Protein AF-A0A0F9C8L8-F1 (afdb_monomer_lite)

Foldseek 3Di:
DCPVCVVVDPPVPDQDDDQADKDFDAFDADPVRHFDDDPQFTDGDIDRLNVVLVVLLCCCDPVDPHDDDDDDPVCCQQVVQWDWDDDDPDTDIDGPDDNVVVVVSSSVSSVVVVVVVVVVRPPRDPPPDPDPPDDD

Organism: NCBI:txid412755

Structure (mmCIF, N/CA/C/O backbone):
data_AF-A0A0F9C8L8-F1
#
_entry.id   AF-A0A0F9C8L8-F1
#
loop_
_atom_site.group_PDB
_atom_site.id
_atom_site.type_symbol
_atom_site.label_atom_id
_atom_site.label_alt_id
_atom_site.label_comp_id
_atom_site.label_asym_id
_atom_site.label_entity_id
_atom_site.label_seq_id
_atom_site.pdbx_PDB_ins_code
_atom_site.Cartn_x
_atom_site.Cartn_y
_atom_site.Car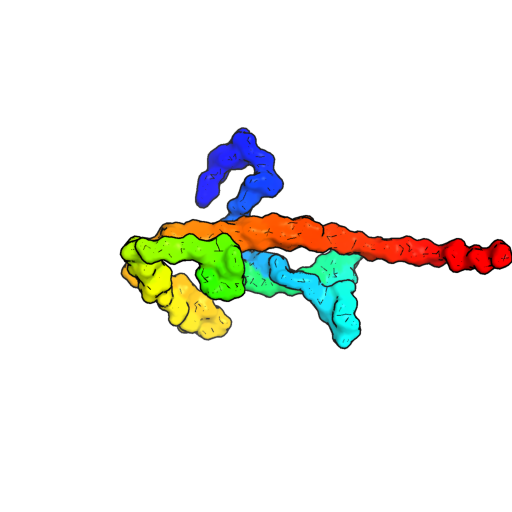tn_z
_atom_site.occupancy
_atom_site.B_iso_or_equiv
_atom_site.auth_seq_id
_atom_site.auth_comp_id
_atom_site.auth_asym_id
_atom_site.auth_atom_id
_atom_site.pdbx_PDB_model_num
ATOM 1 N N . ILE A 1 1 ? 9.521 12.430 -3.289 1.00 52.25 1 ILE A N 1
ATOM 2 C CA . ILE A 1 1 ? 8.670 12.467 -4.501 1.00 52.25 1 ILE A CA 1
ATOM 3 C C . ILE A 1 1 ? 7.906 13.791 -4.534 1.00 52.25 1 ILE A C 1
ATOM 5 O O . ILE A 1 1 ? 7.335 14.192 -3.529 1.00 52.25 1 ILE A O 1
ATOM 9 N N . TYR A 1 2 ? 8.095 14.527 -5.630 1.00 62.38 2 TYR A N 1
ATOM 10 C CA . TYR A 1 2 ? 7.505 15.798 -6.082 1.00 62.38 2 TYR A CA 1
ATOM 11 C C . TYR A 1 2 ? 6.654 16.649 -5.118 1.00 62.38 2 TYR A C 1
ATOM 13 O O . TYR A 1 2 ? 5.504 16.969 -5.407 1.00 62.38 2 TYR A O 1
ATOM 21 N N . ARG A 1 3 ? 7.255 17.157 -4.032 1.00 69.12 3 ARG A N 1
ATOM 22 C CA . ARG A 1 3 ? 6.611 18.164 -3.161 1.00 69.12 3 ARG A CA 1
ATOM 23 C C . ARG A 1 3 ? 6.119 19.398 -3.925 1.00 69.12 3 ARG A C 1
ATOM 25 O O . ARG A 1 3 ? 5.211 20.069 -3.467 1.00 69.12 3 ARG A O 1
ATOM 32 N N . TYR A 1 4 ? 6.696 19.696 -5.088 1.00 82.25 4 TYR A N 1
ATOM 33 C CA . TYR A 1 4 ? 6.254 20.815 -5.915 1.00 82.25 4 TYR A CA 1
ATOM 34 C C . TYR A 1 4 ? 4.831 20.626 -6.472 1.00 82.25 4 TYR A C 1
ATOM 36 O O . TYR A 1 4 ? 4.155 21.623 -6.705 1.00 82.25 4 TYR A O 1
ATOM 44 N N . LEU A 1 5 ? 4.354 19.386 -6.658 1.00 80.31 5 LEU A N 1
ATOM 45 C CA . LEU A 1 5 ? 3.023 19.116 -7.216 1.00 80.31 5 LEU A CA 1
ATOM 46 C C . LEU A 1 5 ? 1.899 19.595 -6.294 1.00 80.31 5 LEU A C 1
ATOM 48 O O . LEU A 1 5 ? 0.827 19.943 -6.779 1.00 80.31 5 LEU A O 1
ATOM 52 N N . SER A 1 6 ? 2.154 19.724 -4.989 1.00 82.94 6 SER A N 1
ATOM 53 C CA . SER A 1 6 ? 1.193 20.309 -4.045 1.00 82.94 6 SER A CA 1
ATOM 54 C C . SER A 1 6 ? 0.939 21.797 -4.261 1.00 82.94 6 SER A C 1
ATOM 56 O O . SER A 1 6 ? 0.047 22.349 -3.627 1.00 82.94 6 SER A O 1
ATOM 58 N N . LYS A 1 7 ? 1.723 22.463 -5.119 1.00 87.12 7 LY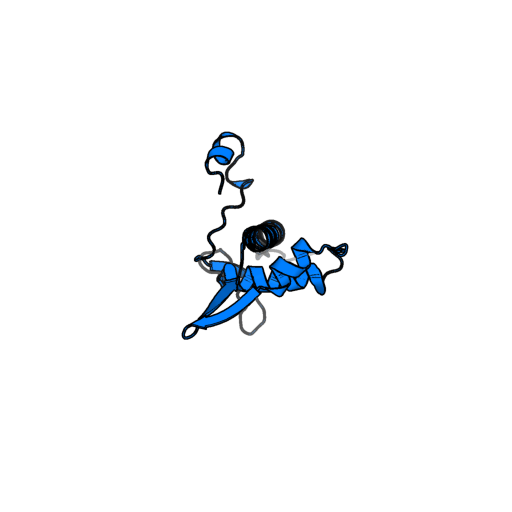S A N 1
ATOM 59 C CA . LYS A 1 7 ? 1.440 23.835 -5.557 1.00 87.12 7 LYS A CA 1
ATOM 60 C C . LYS A 1 7 ? 0.326 23.888 -6.605 1.00 87.12 7 LYS A C 1
ATOM 62 O O . LYS A 1 7 ? -0.320 24.918 -6.732 1.00 87.12 7 LYS A O 1
ATOM 67 N N . PHE A 1 8 ? 0.125 22.799 -7.348 1.00 89.88 8 PHE A N 1
ATOM 68 C CA . PHE A 1 8 ? -0.809 22.728 -8.475 1.00 89.88 8 PHE A CA 1
ATOM 69 C C . PHE A 1 8 ? -2.048 21.887 -8.157 1.00 89.88 8 PHE A C 1
ATOM 71 O O . PHE A 1 8 ? -3.135 22.185 -8.639 1.00 89.88 8 PHE A O 1
ATOM 78 N N . TYR A 1 9 ? -1.899 20.858 -7.322 1.00 84.44 9 TYR A N 1
ATOM 79 C CA . TYR A 1 9 ? -2.970 19.930 -6.974 1.00 84.44 9 TYR A CA 1
ATOM 80 C C . TYR A 1 9 ? -3.321 20.015 -5.490 1.00 84.44 9 TYR A C 1
ATOM 82 O O . TYR A 1 9 ? -2.444 20.153 -4.632 1.00 84.44 9 TYR A O 1
ATOM 90 N N . LYS A 1 10 ? -4.619 19.884 -5.180 1.00 83.12 10 LYS A N 1
ATOM 91 C CA . LYS A 1 10 ? -5.097 19.766 -3.796 1.00 83.12 10 LYS A CA 1
ATOM 92 C C . LYS A 1 10 ? -4.449 18.556 -3.128 1.00 83.12 10 LYS A C 1
ATOM 94 O O . LYS A 1 10 ? -4.271 17.517 -3.758 1.00 83.12 10 LYS A O 1
ATOM 99 N N . LYS A 1 11 ? -4.147 18.677 -1.833 1.00 77.69 11 LYS A N 1
ATOM 100 C CA . LYS A 1 11 ? -3.481 17.619 -1.054 1.00 77.69 11 LYS A CA 1
ATOM 101 C C . LYS A 1 11 ? -4.244 16.290 -1.086 1.00 77.69 11 LYS A C 1
ATOM 103 O O . LYS A 1 11 ? -3.610 15.244 -1.083 1.00 77.69 11 LYS A O 1
ATOM 108 N N . GLU A 1 12 ? -5.571 16.351 -1.145 1.00 76.25 12 GLU A N 1
ATOM 109 C CA . GLU A 1 12 ? -6.474 15.196 -1.253 1.00 76.25 12 GLU A CA 1
ATOM 110 C C . GLU A 1 12 ? -6.269 14.389 -2.543 1.00 76.25 12 GLU A C 1
ATOM 112 O O . GLU A 1 12 ? -6.460 13.179 -2.542 1.00 76.25 12 GLU A O 1
ATOM 117 N N . ASN A 1 13 ? -5.809 15.036 -3.617 1.00 77.69 13 ASN A N 1
ATOM 118 C CA . ASN A 1 13 ? -5.566 14.407 -4.916 1.00 77.69 13 ASN A CA 1
ATOM 119 C C . ASN A 1 13 ? -4.119 13.903 -5.061 1.00 77.69 13 ASN A C 1
ATOM 121 O O . ASN A 1 13 ? -3.705 13.509 -6.149 1.00 77.69 13 ASN A O 1
ATOM 125 N N . LEU A 1 14 ? -3.319 13.966 -3.992 1.00 81.62 14 LEU A N 1
ATOM 126 C CA . LEU A 1 14 ? -1.921 13.548 -3.996 1.00 81.62 14 LEU A CA 1
ATOM 127 C C . LEU A 1 14 ? -1.734 12.283 -3.164 1.00 81.62 14 LEU A C 1
ATOM 129 O O . LEU A 1 14 ? -2.083 12.237 -1.984 1.00 81.62 14 LEU A O 1
ATOM 133 N N . CYS A 1 15 ? -1.086 11.282 -3.758 1.00 82.38 15 CYS A N 1
ATOM 134 C CA . CYS A 1 15 ? -0.680 10.076 -3.049 1.00 82.38 15 CYS A CA 1
ATOM 135 C C . CYS A 1 15 ? 0.634 10.330 -2.293 1.00 82.38 15 CYS A C 1
ATOM 137 O O . CYS A 1 15 ? 1.726 10.327 -2.868 1.00 82.38 15 CYS A O 1
ATOM 139 N N . TRP A 1 16 ? 0.528 10.586 -0.989 1.00 81.12 16 TRP A N 1
ATOM 140 C CA . TRP A 1 16 ? 1.686 10.712 -0.106 1.00 81.12 16 TRP A CA 1
ATOM 141 C C . TRP A 1 16 ? 2.076 9.343 0.436 1.00 81.12 16 TRP A C 1
ATOM 143 O O . TRP A 1 16 ? 1.433 8.822 1.343 1.00 81.12 16 TRP A O 1
ATOM 153 N N . VAL A 1 17 ? 3.155 8.781 -0.102 1.00 81.31 17 VAL A N 1
ATOM 154 C CA . VAL A 1 17 ? 3.653 7.467 0.313 1.00 81.31 17 VAL A CA 1
ATOM 155 C C . VAL A 1 17 ? 4.844 7.610 1.253 1.00 81.31 17 VAL A C 1
ATOM 157 O O . VAL A 1 17 ? 5.834 8.269 0.929 1.00 81.31 17 VAL A O 1
ATOM 160 N N . ASN A 1 18 ? 4.756 6.953 2.409 1.00 85.88 18 ASN A N 1
ATOM 161 C CA . ASN A 1 18 ? 5.881 6.693 3.297 1.00 85.88 18 ASN A CA 1
ATOM 162 C C . ASN A 1 18 ? 5.995 5.178 3.517 1.00 85.88 18 ASN A C 1
ATOM 164 O O . ASN A 1 18 ? 5.183 4.586 4.216 1.00 85.88 18 ASN A O 1
ATOM 168 N N . PHE A 1 19 ? 7.021 4.543 2.951 1.00 83.88 19 PHE A N 1
ATOM 169 C CA . PHE A 1 19 ? 7.195 3.088 3.046 1.00 83.88 19 PHE A CA 1
ATOM 170 C C . PHE A 1 19 ? 7.488 2.577 4.464 1.00 83.88 19 PHE A C 1
ATOM 172 O O . PHE A 1 19 ? 7.367 1.382 4.718 1.00 83.88 19 PHE A O 1
ATOM 179 N N . GLN A 1 20 ? 7.857 3.464 5.393 1.00 83.56 20 GLN A N 1
ATOM 180 C CA . GLN A 1 20 ? 8.091 3.117 6.797 1.00 83.56 20 GLN A CA 1
ATOM 181 C C . GLN A 1 20 ? 6.842 3.273 7.674 1.00 83.56 20 GLN A C 1
ATOM 183 O O . GLN A 1 20 ? 6.866 2.867 8.838 1.00 83.56 20 GLN A O 1
ATOM 188 N N . SER A 1 21 ? 5.767 3.876 7.156 1.00 88.75 21 SER A N 1
ATOM 189 C CA . SER A 1 21 ? 4.520 4.021 7.902 1.00 88.75 21 SER A CA 1
ATOM 190 C C . SER A 1 21 ? 3.639 2.782 7.772 1.00 88.75 21 SER A C 1
ATOM 192 O O . SER A 1 21 ? 3.934 1.844 7.025 1.00 88.75 21 SER A O 1
ATOM 194 N N . LYS A 1 22 ? 2.538 2.793 8.521 1.00 89.62 22 LYS A N 1
ATOM 195 C CA . LYS A 1 22 ? 1.453 1.837 8.352 1.00 89.62 22 LYS A CA 1
ATOM 196 C C . LYS A 1 22 ? 0.337 2.411 7.478 1.00 89.62 22 LYS A C 1
ATOM 198 O O . LYS A 1 22 ? 0.227 3.631 7.347 1.00 89.62 22 LYS A O 1
ATOM 203 N N . ILE A 1 23 ? -0.456 1.531 6.880 1.00 89.94 23 ILE A N 1
ATOM 204 C CA . ILE A 1 23 ? -1.661 1.839 6.107 1.00 89.94 23 ILE A CA 1
ATOM 205 C C . ILE A 1 23 ? -2.826 1.005 6.634 1.00 89.94 23 ILE A C 1
ATOM 207 O O . ILE A 1 23 ? -2.622 -0.129 7.061 1.00 89.94 23 ILE A O 1
ATOM 211 N N . ALA A 1 24 ? -4.031 1.574 6.609 1.00 89.44 24 ALA A N 1
ATOM 212 C CA . ALA A 1 24 ? -5.255 0.849 6.923 1.00 89.44 24 ALA A CA 1
ATOM 213 C C . ALA A 1 24 ? -5.587 -0.139 5.795 1.00 89.44 24 ALA A C 1
ATOM 215 O O . ALA A 1 24 ? -5.621 0.251 4.624 1.00 89.44 24 ALA A O 1
ATOM 216 N N . VAL A 1 25 ? -5.822 -1.400 6.150 1.00 89.06 25 VAL A N 1
ATOM 217 C CA . VAL A 1 25 ? -6.039 -2.499 5.190 1.00 89.06 25 VAL A CA 1
ATOM 218 C C . VAL A 1 25 ? -7.407 -3.156 5.324 1.00 89.06 25 VAL A C 1
ATOM 220 O O . VAL A 1 25 ? -7.912 -3.718 4.359 1.00 89.06 25 VAL A O 1
ATOM 223 N N . ALA A 1 26 ? -8.019 -3.066 6.500 1.00 87.00 26 ALA A N 1
ATOM 224 C CA . ALA A 1 26 ? -9.331 -3.626 6.780 1.00 87.00 26 ALA A CA 1
ATOM 225 C C . ALA A 1 26 ? -9.972 -2.896 7.963 1.00 87.00 26 ALA A C 1
ATOM 227 O O . ALA A 1 26 ? -9.334 -2.081 8.641 1.00 87.00 26 ALA A O 1
ATOM 228 N N . PHE A 1 27 ? -11.247 -3.178 8.198 1.00 88.75 27 PHE A N 1
ATOM 229 C CA . PHE A 1 27 ? -11.920 -2.806 9.433 1.00 88.75 27 PHE A CA 1
ATOM 230 C C . PHE A 1 27 ? -11.601 -3.848 10.498 1.00 88.75 27 PHE A C 1
ATOM 232 O O . PHE A 1 27 ? -11.604 -5.036 10.207 1.00 88.75 27 PHE A O 1
ATOM 239 N N . THR A 1 28 ? -11.330 -3.408 11.723 1.00 88.81 28 THR A N 1
ATOM 240 C CA . THR A 1 28 ? -11.235 -4.342 12.846 1.00 88.81 28 THR A CA 1
ATOM 241 C C . THR A 1 28 ? -12.630 -4.866 13.150 1.00 88.81 28 THR A C 1
ATOM 243 O O . THR A 1 28 ? -13.540 -4.068 13.383 1.00 88.81 28 THR A O 1
ATOM 246 N N . GLU A 1 29 ? -12.785 -6.182 13.163 1.00 88.62 29 GLU A N 1
ATOM 247 C CA . GLU A 1 29 ? -14.040 -6.864 13.474 1.00 88.62 29 GLU A CA 1
ATOM 248 C C . GLU A 1 29 ? -14.000 -7.458 14.892 1.00 88.62 29 GLU A C 1
ATOM 250 O O . GLU A 1 29 ? -12.930 -7.763 15.422 1.00 88.62 29 GLU A O 1
ATOM 255 N N . ASP A 1 30 ? -15.161 -7.547 15.544 1.00 88.94 30 ASP A N 1
ATOM 256 C CA . ASP A 1 30 ? -15.333 -8.289 16.796 1.00 88.94 30 ASP A CA 1
ATOM 257 C C . ASP A 1 30 ? -15.514 -9.796 16.533 1.00 88.94 30 ASP A C 1
ATOM 259 O O . ASP A 1 30 ? -15.608 -10.234 15.388 1.00 88.94 30 ASP A O 1
ATOM 263 N N . ASP A 1 31 ? -15.607 -10.603 17.594 1.00 90.81 31 ASP A N 1
ATOM 264 C CA . ASP A 1 31 ? -15.789 -12.062 17.483 1.00 90.81 31 ASP A CA 1
ATOM 265 C C . ASP A 1 31 ? -17.079 -12.468 16.737 1.00 90.81 31 ASP A C 1
ATOM 267 O O . ASP A 1 31 ? -17.236 -13.621 16.338 1.00 90.81 31 ASP A O 1
ATOM 271 N N . ASN A 1 32 ? -18.008 -11.527 16.538 1.00 84.25 32 ASN A N 1
ATOM 272 C CA . ASN A 1 32 ? -19.260 -11.723 15.815 1.00 84.25 32 ASN A CA 1
ATOM 273 C C . ASN A 1 32 ? -19.210 -11.154 14.381 1.00 84.25 32 ASN A C 1
ATOM 275 O O . ASN A 1 32 ? -20.246 -11.118 13.716 1.00 84.25 32 ASN A O 1
ATOM 279 N N . GLY A 1 33 ? -18.047 -10.686 13.910 1.00 82.25 33 GLY A N 1
ATOM 280 C CA . GLY A 1 33 ? -17.860 -10.108 12.575 1.00 82.25 33 GLY A CA 1
ATOM 281 C C . GLY A 1 33 ? -18.378 -8.673 12.420 1.00 82.25 33 GLY A C 1
ATOM 282 O O . GLY A 1 33 ? -18.562 -8.201 11.299 1.00 82.25 33 GLY A O 1
ATOM 283 N N . ASN A 1 34 ? -18.661 -7.955 13.512 1.00 83.81 34 ASN A N 1
ATOM 284 C CA . ASN A 1 34 ? -19.096 -6.559 13.440 1.00 83.81 34 ASN A CA 1
ATOM 285 C C . ASN A 1 34 ? -17.905 -5.606 13.511 1.00 83.81 34 ASN A C 1
ATOM 287 O O . ASN A 1 34 ? -17.026 -5.751 14.357 1.00 83.81 34 ASN A O 1
ATOM 291 N N . VAL A 1 35 ? -17.930 -4.553 12.691 1.00 86.12 35 VAL A N 1
ATOM 292 C CA . VAL A 1 35 ? -16.910 -3.496 12.723 1.00 86.12 35 VAL A CA 1
ATOM 293 C C . VAL A 1 35 ? -16.862 -2.831 14.100 1.00 86.12 35 VAL A C 1
ATOM 295 O O . VAL A 1 35 ? -17.860 -2.301 14.596 1.00 86.12 35 VAL A O 1
ATOM 298 N N . VAL A 1 36 ? -15.672 -2.791 14.690 1.00 87.12 36 VAL A N 1
ATOM 299 C CA . VAL A 1 36 ? -15.404 -2.144 15.972 1.00 87.12 36 VAL A CA 1
ATOM 300 C C . VAL A 1 36 ? -15.304 -0.632 15.777 1.00 87.12 36 VAL A C 1
ATOM 302 O O . VAL A 1 36 ? -14.552 -0.132 14.937 1.00 87.12 36 VAL A O 1
ATOM 305 N N . TYR A 1 37 ? -16.028 0.125 16.602 1.00 86.06 37 TYR A N 1
ATOM 306 C CA . TYR A 1 37 ? -15.984 1.588 16.611 1.00 86.06 37 TYR A CA 1
ATOM 307 C C . TYR A 1 37 ? -15.380 2.111 17.914 1.00 86.06 37 TYR A C 1
ATOM 309 O O . TYR A 1 37 ? -15.769 1.703 19.006 1.00 86.06 37 TYR A O 1
ATOM 317 N N . LYS A 1 38 ? -14.484 3.096 17.806 1.00 84.19 38 LYS A N 1
ATOM 318 C CA . LYS A 1 38 ? -13.927 3.838 18.942 1.00 84.19 38 LYS A CA 1
ATOM 319 C C . LYS A 1 38 ? -14.177 5.329 18.740 1.00 84.19 38 LYS A C 1
ATOM 321 O O . LYS A 1 38 ? -13.788 5.897 17.722 1.00 84.19 38 LYS A O 1
ATOM 326 N N . ASN A 1 39 ? -14.840 5.973 19.703 1.00 82.88 39 ASN A N 1
ATOM 327 C CA . ASN A 1 39 ? -15.223 7.393 19.634 1.00 82.88 39 ASN A CA 1
ATOM 328 C C . ASN A 1 39 ? -16.014 7.750 18.356 1.00 82.88 39 ASN A C 1
ATOM 330 O O . ASN A 1 39 ? -15.751 8.768 17.716 1.00 82.88 39 ASN A O 1
ATOM 334 N N . GLY A 1 40 ? -16.940 6.875 17.945 1.00 77.69 40 GLY A N 1
ATOM 335 C CA . GLY A 1 40 ? -17.773 7.080 16.753 1.00 77.69 40 GLY A CA 1
ATOM 336 C C . GLY A 1 40 ? -17.043 6.927 15.413 1.00 77.69 40 GLY A C 1
ATOM 337 O O . GLY A 1 40 ? -17.623 7.228 14.373 1.00 77.69 40 GLY A O 1
ATOM 338 N N . LYS A 1 41 ? -15.788 6.460 15.407 1.00 82.12 41 LYS A N 1
ATOM 339 C CA . LYS A 1 41 ? -15.016 6.170 14.190 1.00 82.12 41 LYS A CA 1
ATOM 340 C C . LYS A 1 41 ? -14.681 4.678 14.112 1.00 82.12 41 LYS A C 1
ATOM 342 O O . LYS A 1 41 ? -14.377 4.101 15.158 1.00 82.12 41 LYS A O 1
ATOM 347 N N . PRO A 1 42 ? -14.726 4.061 12.920 1.00 84.69 42 PRO A N 1
ATOM 348 C CA . PRO A 1 42 ? -14.304 2.676 12.759 1.00 84.69 42 PRO A CA 1
ATOM 349 C C . PRO A 1 42 ? -12.818 2.534 13.096 1.00 84.69 42 PRO A C 1
ATOM 351 O O . PRO A 1 42 ? -12.014 3.417 12.777 1.00 84.69 42 PRO A O 1
ATOM 354 N N . VAL A 1 43 ? -12.470 1.439 13.764 1.00 87.75 43 VAL A N 1
ATOM 355 C CA . VAL A 1 43 ? -11.082 1.042 14.001 1.00 87.75 43 VAL A CA 1
ATOM 356 C C . VAL A 1 43 ? -10.598 0.252 12.791 1.00 87.75 43 VAL A C 1
ATOM 358 O O . VAL A 1 43 ? -11.347 -0.532 12.211 1.00 87.75 43 VAL A O 1
ATOM 361 N N . PHE A 1 44 ? -9.360 0.512 12.384 1.00 89.31 44 PHE A N 1
ATOM 362 C CA . PHE A 1 44 ? -8.760 -0.111 11.215 1.00 89.31 44 PHE A CA 1
ATOM 363 C C . PHE A 1 44 ? -7.658 -1.071 11.628 1.00 89.31 44 PHE A C 1
ATOM 365 O O . PHE A 1 44 ? -6.872 -0.775 12.531 1.00 89.31 44 PHE A O 1
ATOM 372 N N . GLU A 1 45 ? -7.562 -2.174 10.902 1.00 89.44 45 GLU A N 1
ATOM 373 C CA . GLU A 1 45 ? -6.364 -2.996 10.898 1.00 89.44 45 GLU A CA 1
ATOM 374 C C . GLU A 1 45 ? -5.285 -2.299 10.078 1.00 89.44 45 GLU A C 1
ATOM 376 O O . GLU A 1 45 ? -5.551 -1.747 9.006 1.00 89.44 45 GLU A O 1
ATOM 381 N N . GLU A 1 46 ? -4.061 -2.305 10.598 1.00 90.62 46 GLU A N 1
ATOM 382 C CA . GLU A 1 46 ? -2.946 -1.578 10.011 1.00 90.62 46 GLU A CA 1
ATOM 383 C C . GLU A 1 46 ? -1.777 -2.507 9.689 1.00 90.62 46 GLU A C 1
ATOM 385 O O . GLU A 1 46 ? -1.255 -3.198 10.568 1.00 90.62 46 GLU A O 1
ATOM 390 N N . GLU A 1 47 ? -1.273 -2.423 8.461 1.00 88.94 47 GLU A N 1
ATOM 391 C CA . GLU A 1 47 ? -0.068 -3.129 8.021 1.00 88.94 47 GLU A CA 1
ATOM 392 C C . GLU A 1 47 ? 1.033 -2.154 7.607 1.00 88.94 47 GLU A C 1
ATOM 394 O O . GLU A 1 47 ? 0.771 -0.999 7.268 1.00 88.94 47 GLU A O 1
ATOM 399 N N . TYR A 1 48 ? 2.287 -2.613 7.610 1.00 88.69 48 TYR A N 1
ATOM 400 C CA . TYR A 1 48 ? 3.385 -1.831 7.048 1.00 88.69 48 TYR A CA 1
ATOM 401 C C . TYR A 1 48 ? 3.187 -1.637 5.547 1.00 88.69 48 TYR A C 1
ATOM 403 O O . TYR A 1 48 ? 2.987 -2.597 4.804 1.00 88.69 48 TYR A O 1
ATOM 411 N N . VAL A 1 49 ? 3.304 -0.384 5.101 1.00 88.31 49 VAL A N 1
ATOM 412 C CA . VAL A 1 49 ? 3.061 0.016 3.707 1.00 88.31 49 VAL A CA 1
ATOM 413 C C . VAL A 1 49 ? 3.891 -0.813 2.731 1.00 88.31 49 VAL A C 1
ATOM 415 O O . VAL A 1 49 ? 3.384 -1.216 1.690 1.00 88.31 49 VAL A O 1
ATOM 418 N N . ILE A 1 50 ? 5.160 -1.073 3.058 1.00 86.25 50 ILE A N 1
ATOM 419 C CA . ILE A 1 50 ? 6.063 -1.811 2.173 1.00 86.25 50 ILE A CA 1
ATOM 420 C C . ILE A 1 50 ? 5.634 -3.271 1.979 1.00 86.25 50 ILE A C 1
ATOM 422 O O . ILE A 1 50 ? 5.578 -3.735 0.843 1.00 86.25 50 ILE A O 1
ATOM 426 N N . ASP A 1 51 ? 5.285 -3.970 3.061 1.00 84.19 51 ASP A N 1
ATOM 427 C CA . ASP A 1 51 ? 4.853 -5.371 3.020 1.00 84.19 51 ASP A CA 1
ATOM 428 C C . ASP A 1 51 ? 3.529 -5.503 2.271 1.00 84.19 51 ASP A C 1
ATOM 430 O O . ASP A 1 51 ? 3.385 -6.311 1.347 1.00 84.19 51 ASP A O 1
ATOM 434 N N . TRP A 1 52 ? 2.581 -4.639 2.626 1.00 89.00 52 TRP A N 1
ATOM 435 C CA . TRP A 1 52 ? 1.267 -4.621 2.014 1.00 89.00 52 TRP A CA 1
ATOM 436 C C . TRP A 1 52 ? 1.347 -4.292 0.514 1.00 89.00 52 TRP A C 1
ATOM 438 O O . TRP A 1 52 ? 0.738 -4.989 -0.295 1.00 89.00 52 TRP A O 1
ATOM 448 N N . ALA A 1 53 ? 2.160 -3.308 0.110 1.00 88.88 53 ALA A N 1
ATOM 449 C CA . ALA A 1 53 ? 2.293 -2.915 -1.294 1.00 88.88 53 ALA A CA 1
ATOM 450 C C . ALA A 1 53 ? 2.921 -4.015 -2.161 1.00 88.88 53 ALA A C 1
ATOM 452 O O . ALA A 1 53 ? 2.509 -4.195 -3.305 1.00 88.88 53 ALA A O 1
ATOM 453 N N . VAL A 1 54 ? 3.887 -4.781 -1.636 1.00 84.62 54 VAL A N 1
ATOM 454 C CA . VAL A 1 54 ? 4.468 -5.924 -2.364 1.00 84.62 54 VAL A CA 1
ATOM 455 C C . VAL A 1 54 ? 3.427 -7.025 -2.557 1.00 84.62 54 VAL A C 1
ATOM 457 O O . VAL A 1 54 ? 3.296 -7.558 -3.660 1.00 84.62 54 VAL A O 1
ATOM 460 N N . ARG A 1 55 ? 2.655 -7.353 -1.514 1.00 85.31 55 ARG A N 1
ATOM 461 C CA . ARG A 1 55 ? 1.574 -8.344 -1.608 1.00 85.31 55 ARG A CA 1
ATOM 462 C C . ARG A 1 55 ? 0.476 -7.886 -2.568 1.00 85.31 55 ARG A C 1
ATOM 464 O O . ARG A 1 55 ? 0.068 -8.663 -3.423 1.00 85.31 55 ARG A O 1
ATOM 471 N N . ARG A 1 56 ? 0.043 -6.626 -2.478 1.00 85.50 56 ARG A N 1
ATOM 472 C CA . ARG A 1 56 ? -0.973 -6.067 -3.376 1.00 85.50 56 ARG A CA 1
ATOM 473 C C . ARG A 1 56 ? -0.499 -6.033 -4.823 1.00 85.50 56 ARG A C 1
ATOM 475 O O . ARG A 1 56 ? -1.276 -6.394 -5.693 1.00 85.50 56 ARG A O 1
ATOM 482 N N . ASN A 1 57 ? 0.763 -5.684 -5.078 1.00 85.50 57 ASN A N 1
ATOM 483 C CA . ASN A 1 57 ? 1.337 -5.758 -6.421 1.00 85.50 57 ASN A CA 1
ATOM 484 C C . ASN A 1 57 ? 1.212 -7.168 -6.999 1.00 85.50 57 ASN A C 1
ATOM 486 O O . ASN A 1 57 ? 0.825 -7.305 -8.150 1.00 85.50 57 ASN A O 1
ATOM 490 N N . LYS A 1 58 ? 1.490 -8.221 -6.218 1.00 78.44 58 LYS A N 1
ATOM 491 C CA . LYS A 1 58 ? 1.309 -9.596 -6.707 1.00 78.44 58 LYS A CA 1
ATOM 492 C C . LYS A 1 58 ? -0.136 -9.864 -7.113 1.00 78.44 58 LYS A C 1
ATOM 494 O O . LYS A 1 58 ? -0.360 -10.378 -8.199 1.00 78.44 58 LYS A O 1
ATOM 499 N N . VAL A 1 59 ? -1.093 -9.436 -6.290 1.00 80.75 59 VAL A N 1
ATOM 500 C CA . VA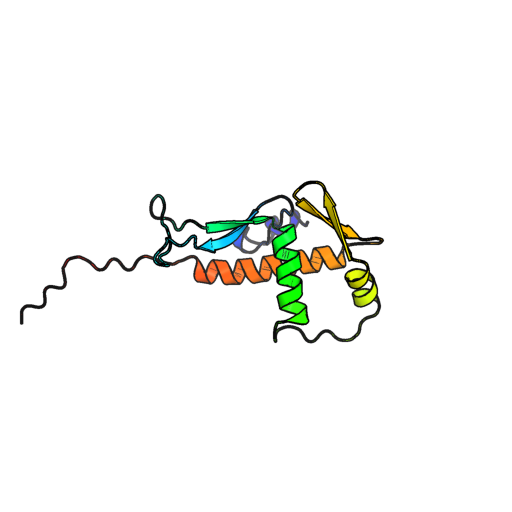L A 1 59 ? -2.517 -9.582 -6.609 1.00 80.75 59 VAL A CA 1
ATOM 501 C C . VAL A 1 59 ? -2.880 -8.802 -7.872 1.00 80.75 59 VAL A C 1
ATOM 503 O O . VAL A 1 59 ? -3.510 -9.354 -8.755 1.00 80.75 59 VAL A O 1
ATOM 506 N N . LEU A 1 60 ? -2.450 -7.546 -8.007 1.00 81.56 60 LEU A N 1
ATOM 507 C CA . LEU A 1 60 ? -2.780 -6.721 -9.176 1.00 81.56 60 LEU A CA 1
ATOM 508 C C . LEU A 1 60 ? -2.134 -7.214 -10.478 1.00 81.56 60 LEU A C 1
ATOM 510 O O . LEU A 1 60 ? -2.691 -6.969 -11.543 1.00 81.56 60 LEU A O 1
ATOM 514 N N . LEU A 1 61 ? -0.961 -7.849 -10.397 1.00 77.62 61 LEU A N 1
ATOM 515 C CA . LEU A 1 61 ? -0.174 -8.259 -11.562 1.00 77.62 61 LEU A CA 1
ATOM 516 C C . LEU A 1 61 ? -0.390 -9.725 -11.965 1.00 77.62 61 LEU A C 1
ATOM 518 O O . LEU A 1 61 ? -0.242 -10.034 -13.141 1.00 77.62 61 LEU A O 1
ATOM 522 N N . TYR A 1 62 ? -0.684 -10.619 -11.015 1.00 70.50 62 TYR A N 1
ATOM 523 C CA . TYR A 1 62 ? -0.766 -12.067 -11.260 1.00 70.50 62 TYR A CA 1
ATOM 524 C C . TYR A 1 62 ? -2.136 -12.674 -10.946 1.00 70.50 62 TYR A C 1
ATOM 526 O O . TYR A 1 62 ? -2.589 -13.526 -11.702 1.00 70.50 62 TYR A O 1
ATOM 534 N N . ASP A 1 63 ? -2.790 -12.250 -9.860 1.00 69.44 63 ASP A N 1
ATOM 535 C CA . ASP A 1 63 ? -4.057 -12.863 -9.412 1.00 69.44 63 ASP A CA 1
ATOM 536 C C . ASP A 1 63 ? -5.302 -12.052 -9.817 1.00 69.44 63 ASP A C 1
ATOM 538 O O . ASP A 1 63 ? -6.431 -12.461 -9.551 1.00 69.44 63 ASP A O 1
ATOM 542 N N . GLY A 1 64 ? -5.116 -10.879 -10.420 1.00 58.03 64 GLY A N 1
ATOM 543 C CA . GLY A 1 64 ? -6.180 -9.950 -10.778 1.00 58.03 64 GLY A CA 1
ATOM 544 C C . GLY A 1 64 ? -6.413 -9.912 -12.281 1.00 58.03 64 GLY A C 1
ATOM 545 O O . GLY A 1 64 ? -5.468 -9.872 -13.062 1.00 58.03 64 GLY A O 1
ATOM 546 N N . GLU A 1 65 ? -7.674 -9.787 -12.694 1.00 61.06 65 GLU A N 1
ATOM 547 C CA . GLU A 1 65 ? -8.091 -9.541 -14.089 1.00 61.06 65 GLU A CA 1
ATOM 548 C C . GLU A 1 65 ? -7.695 -8.135 -14.605 1.00 61.06 65 GLU A C 1
ATOM 550 O O . GLU A 1 65 ? -8.238 -7.634 -15.587 1.00 61.06 65 GLU A O 1
ATOM 555 N N . HIS A 1 66 ? -6.800 -7.432 -13.907 1.00 60.94 66 HIS A N 1
ATOM 556 C CA . HIS A 1 66 ? -6.620 -5.987 -14.038 1.00 60.94 66 HIS A CA 1
ATOM 557 C C . HIS A 1 66 ? -5.413 -5.570 -14.884 1.00 60.94 66 HIS A C 1
ATOM 559 O O . HIS A 1 66 ? -5.359 -4.410 -15.297 1.00 60.94 66 HIS A O 1
ATOM 565 N N . ALA A 1 67 ? -4.450 -6.462 -15.140 1.00 65.44 67 ALA A N 1
ATOM 566 C CA . ALA A 1 67 ? -3.247 -6.117 -15.893 1.00 65.44 67 ALA A CA 1
ATOM 567 C C . ALA A 1 67 ? -2.767 -7.268 -16.789 1.00 65.44 67 ALA A C 1
ATOM 569 O O . ALA A 1 67 ? -2.172 -8.232 -16.320 1.00 65.44 67 ALA A O 1
ATOM 570 N N . GLU A 1 68 ? -2.944 -7.120 -18.103 1.00 67.00 68 GLU A N 1
ATOM 571 C CA . GLU A 1 68 ? -2.180 -7.899 -19.079 1.00 67.00 68 GLU A CA 1
ATOM 572 C C . GLU A 1 68 ? -0.800 -7.257 -19.245 1.00 67.00 68 GLU A C 1
ATOM 574 O O . GLU A 1 68 ? -0.655 -6.172 -19.815 1.00 67.00 68 GLU A O 1
ATOM 579 N N . ILE A 1 69 ? 0.230 -7.909 -18.708 1.00 69.12 69 ILE A N 1
ATOM 580 C CA . ILE A 1 69 ? 1.606 -7.426 -18.823 1.00 69.12 69 ILE A CA 1
ATOM 581 C C . ILE A 1 69 ? 2.221 -8.049 -20.070 1.00 69.12 69 ILE A C 1
ATOM 583 O O . ILE A 1 69 ? 2.509 -9.245 -20.109 1.00 69.12 69 ILE A O 1
ATOM 587 N N . ALA A 1 70 ? 2.440 -7.228 -21.096 1.00 72.44 70 ALA A N 1
ATOM 588 C CA . ALA A 1 70 ? 3.239 -7.637 -22.242 1.00 72.44 70 ALA A CA 1
ATOM 589 C C . ALA A 1 70 ? 4.651 -8.029 -21.781 1.00 72.44 70 ALA A C 1
ATOM 591 O O . ALA A 1 70 ? 5.221 -7.393 -20.892 1.00 72.44 70 ALA A O 1
ATOM 592 N N . TYR A 1 71 ? 5.225 -9.060 -22.402 1.00 72.12 71 TYR A N 1
ATOM 593 C CA . TYR A 1 71 ? 6.588 -9.474 -22.089 1.00 72.12 71 TYR A CA 1
ATOM 594 C C . TYR A 1 71 ? 7.565 -8.316 -22.337 1.00 72.12 71 TYR A C 1
ATOM 596 O O . TYR A 1 71 ? 7.727 -7.860 -23.469 1.00 72.12 71 TYR A O 1
ATOM 604 N N . ASP A 1 72 ? 8.221 -7.860 -21.271 1.00 79.44 72 ASP A N 1
ATOM 605 C CA . ASP A 1 72 ? 9.214 -6.793 -21.309 1.00 79.44 72 ASP A CA 1
ATOM 606 C C . ASP A 1 72 ? 10.470 -7.215 -20.537 1.00 79.44 72 ASP A C 1
ATOM 608 O O . ASP A 1 72 ? 10.426 -7.578 -19.360 1.00 79.44 72 ASP A O 1
ATOM 612 N N . TYR A 1 73 ? 11.617 -7.146 -21.213 1.00 74.00 73 TYR A N 1
ATOM 613 C CA . TYR A 1 73 ? 12.901 -7.584 -20.665 1.00 74.00 73 TYR A CA 1
ATOM 614 C C . TYR A 1 73 ? 13.350 -6.749 -19.454 1.00 74.00 73 TYR A C 1
ATOM 616 O O . TYR A 1 73 ? 14.006 -7.257 -18.542 1.00 74.00 73 TYR A O 1
ATOM 624 N N . LYS A 1 74 ? 13.013 -5.453 -19.420 1.00 71.31 74 LYS A N 1
ATOM 625 C CA . LYS A 1 74 ? 13.391 -4.570 -18.311 1.00 71.31 74 LYS A CA 1
ATOM 626 C C . LYS A 1 74 ? 12.525 -4.842 -17.082 1.00 71.31 74 LYS A C 1
ATOM 628 O O . LYS A 1 74 ? 13.054 -4.867 -15.970 1.00 71.31 74 LYS A O 1
ATOM 633 N N . PHE A 1 75 ? 11.235 -5.080 -17.292 1.00 72.56 75 PHE A N 1
ATOM 634 C CA . PHE A 1 75 ? 10.293 -5.503 -16.269 1.00 72.56 75 PHE A CA 1
ATOM 635 C C . PHE A 1 75 ? 10.738 -6.821 -15.634 1.00 72.56 75 PHE A C 1
ATOM 637 O O . PHE A 1 75 ? 10.917 -6.864 -14.419 1.00 72.56 75 PHE A O 1
ATOM 644 N N . ASP A 1 76 ? 11.021 -7.848 -16.440 1.00 71.62 76 ASP A N 1
ATOM 645 C CA . ASP A 1 76 ? 11.474 -9.159 -15.956 1.00 71.62 76 ASP A CA 1
ATOM 646 C C . ASP A 1 76 ? 12.770 -9.051 -15.136 1.00 71.62 76 ASP A C 1
ATOM 648 O O . ASP A 1 76 ? 12.860 -9.541 -14.010 1.00 71.62 76 ASP A O 1
ATOM 652 N N . LYS A 1 77 ? 13.753 -8.284 -15.624 1.00 73.50 77 LYS A N 1
ATOM 653 C CA . LYS A 1 77 ? 15.019 -8.064 -14.910 1.00 73.50 77 LYS A CA 1
ATOM 654 C C . LYS A 1 77 ? 14.835 -7.366 -13.555 1.00 73.50 77 LYS A C 1
ATOM 656 O O . LYS A 1 77 ? 15.520 -7.716 -12.590 1.00 73.50 77 LYS A O 1
ATOM 661 N N . GLN A 1 78 ? 13.954 -6.367 -13.471 1.00 71.69 78 GLN A N 1
ATOM 662 C CA . GLN A 1 78 ? 13.754 -5.588 -12.243 1.00 71.69 78 GLN A CA 1
ATOM 663 C C . GLN A 1 78 ? 12.815 -6.287 -11.247 1.00 71.69 78 GLN A C 1
ATOM 665 O O . GLN A 1 78 ? 13.064 -6.292 -10.045 1.00 71.69 78 GLN A O 1
ATOM 670 N N . PHE A 1 79 ? 11.769 -6.963 -11.714 1.00 73.06 79 PHE A N 1
ATOM 671 C CA . PHE A 1 79 ? 10.886 -7.718 -10.825 1.00 73.06 79 PHE A CA 1
ATOM 672 C C . PHE A 1 79 ? 11.490 -9.061 -10.399 1.00 73.06 79 PHE A C 1
ATOM 674 O O . PHE A 1 79 ? 11.410 -9.417 -9.223 1.00 73.06 79 PHE A O 1
ATOM 681 N N . GLY A 1 80 ? 12.169 -9.769 -11.304 1.00 66.88 80 GLY A N 1
ATOM 682 C CA . GLY A 1 80 ? 12.845 -11.036 -11.013 1.00 66.88 80 GLY A CA 1
ATOM 683 C C . GLY A 1 80 ? 14.077 -10.887 -10.113 1.00 66.88 80 GLY A C 1
ATOM 684 O O . GLY A 1 80 ? 14.459 -11.821 -9.411 1.00 66.88 80 GLY A O 1
ATOM 685 N N . GLY A 1 81 ? 14.691 -9.700 -10.074 1.00 67.94 81 GLY A N 1
ATOM 686 C CA . GLY A 1 81 ? 15.829 -9.410 -9.198 1.00 67.94 81 GLY A CA 1
ATOM 687 C C . GLY A 1 81 ? 15.455 -8.974 -7.775 1.00 67.94 81 GLY A C 1
ATOM 688 O O . GLY A 1 81 ? 16.362 -8.641 -6.998 1.00 67.94 81 GLY A O 1
ATOM 689 N N . MET A 1 82 ? 14.163 -8.920 -7.430 1.00 74.00 82 MET A N 1
ATOM 690 C CA . MET A 1 82 ? 13.707 -8.596 -6.079 1.00 74.00 82 MET A CA 1
ATOM 691 C C . MET A 1 82 ? 14.009 -9.756 -5.125 1.00 74.00 82 MET A C 1
ATOM 693 O O . MET A 1 82 ? 13.666 -10.907 -5.384 1.00 74.00 82 MET A O 1
ATOM 697 N N . LYS A 1 83 ? 14.620 -9.449 -3.979 1.00 73.31 83 LYS A N 1
ATOM 698 C CA . LYS A 1 83 ? 14.884 -10.424 -2.918 1.00 73.31 83 LYS A CA 1
ATOM 699 C C . LYS A 1 83 ? 14.286 -9.947 -1.604 1.00 73.31 83 LYS A C 1
ATOM 701 O O . LYS A 1 83 ? 14.528 -8.824 -1.166 1.00 73.31 83 LYS A O 1
ATOM 706 N N . SER A 1 84 ? 13.537 -10.825 -0.949 1.00 72.94 84 SER A N 1
ATOM 707 C CA . SER A 1 84 ? 13.136 -10.645 0.443 1.00 72.94 84 SER A CA 1
ATOM 708 C C . SER A 1 84 ? 14.215 -11.219 1.357 1.00 72.94 84 SER A C 1
ATOM 710 O O . SER A 1 84 ? 14.585 -12.385 1.227 1.00 72.94 84 SER A O 1
ATOM 712 N N . MET A 1 85 ? 14.702 -10.419 2.298 1.00 74.69 85 MET A N 1
ATOM 713 C CA . MET A 1 85 ? 15.593 -10.851 3.371 1.00 74.69 85 MET A CA 1
ATOM 714 C C . MET A 1 85 ? 14.898 -10.636 4.711 1.00 74.69 85 MET A C 1
ATOM 716 O O . MET A 1 85 ? 14.403 -9.545 4.987 1.00 74.69 85 MET A O 1
ATOM 720 N N . PHE A 1 86 ? 14.881 -11.650 5.572 1.00 69.69 86 PHE A N 1
ATOM 721 C CA . PHE A 1 86 ? 14.429 -11.471 6.950 1.00 69.69 86 PHE A CA 1
ATOM 722 C C . PHE A 1 86 ? 15.513 -10.745 7.754 1.00 69.69 86 PHE A C 1
ATOM 724 O O . PHE A 1 86 ? 16.677 -11.139 7.760 1.00 69.69 86 PHE A O 1
ATOM 731 N N . SER A 1 87 ? 15.138 -9.662 8.430 1.00 72.88 87 SER A N 1
ATOM 732 C CA . SER A 1 87 ? 16.002 -8.914 9.343 1.00 72.88 87 SER A CA 1
ATOM 733 C C . SER A 1 87 ? 15.299 -8.841 10.696 1.00 72.88 87 SER A C 1
ATOM 735 O O . SER A 1 87 ? 14.433 -7.993 10.920 1.00 72.88 87 SER A O 1
ATOM 737 N N . GLY A 1 88 ? 15.634 -9.783 11.583 1.00 78.94 88 GLY A N 1
ATOM 738 C CA . GLY A 1 88 ? 14.860 -10.031 12.803 1.00 78.94 88 GLY A CA 1
ATOM 739 C C . GLY A 1 88 ? 13.441 -10.500 12.461 1.00 78.94 88 GLY A C 1
ATOM 740 O O . GLY A 1 88 ? 13.273 -11.368 11.611 1.00 78.94 88 GLY A O 1
ATOM 741 N N . ASN A 1 89 ? 12.425 -9.871 13.062 1.00 77.31 89 ASN A N 1
ATOM 742 C CA . ASN A 1 89 ? 11.005 -10.178 12.816 1.00 77.31 89 ASN A CA 1
ATOM 743 C C . ASN A 1 89 ? 10.389 -9.415 11.627 1.00 77.31 89 ASN A C 1
ATOM 745 O O . ASN A 1 89 ? 9.172 -9.430 11.463 1.00 77.31 89 ASN A O 1
ATOM 749 N N . ARG A 1 90 ? 11.182 -8.690 10.826 1.00 68.75 90 ARG A N 1
ATOM 750 C CA . ARG A 1 90 ? 10.673 -7.915 9.682 1.00 68.75 90 ARG A CA 1
ATOM 751 C C . ARG A 1 90 ? 11.266 -8.402 8.373 1.00 68.75 90 ARG A C 1
ATOM 753 O O . ARG A 1 90 ? 12.457 -8.713 8.305 1.00 68.75 90 ARG A O 1
ATOM 760 N N . VAL A 1 91 ? 10.451 -8.395 7.324 1.00 75.88 91 VAL A N 1
ATOM 761 C CA . VAL A 1 91 ? 10.923 -8.611 5.958 1.00 75.88 91 VAL A CA 1
ATOM 762 C C . VAL A 1 91 ? 11.490 -7.296 5.436 1.00 75.88 91 VAL A C 1
ATOM 764 O O . VAL A 1 91 ? 10.862 -6.243 5.509 1.00 75.88 91 VAL A O 1
ATOM 767 N N . LYS A 1 92 ? 12.719 -7.340 4.931 1.00 75.44 92 LYS A N 1
ATOM 768 C CA . LYS A 1 92 ? 13.313 -6.267 4.142 1.00 75.44 92 LYS A CA 1
ATOM 769 C C . LYS A 1 92 ? 13.283 -6.691 2.687 1.00 75.44 92 LYS A C 1
ATOM 771 O O . LYS A 1 92 ? 13.819 -7.740 2.336 1.00 75.44 92 LYS A O 1
ATOM 776 N N . TYR A 1 93 ? 12.691 -5.861 1.845 1.00 74.75 93 TYR A N 1
ATOM 777 C CA . TYR A 1 93 ? 12.767 -6.0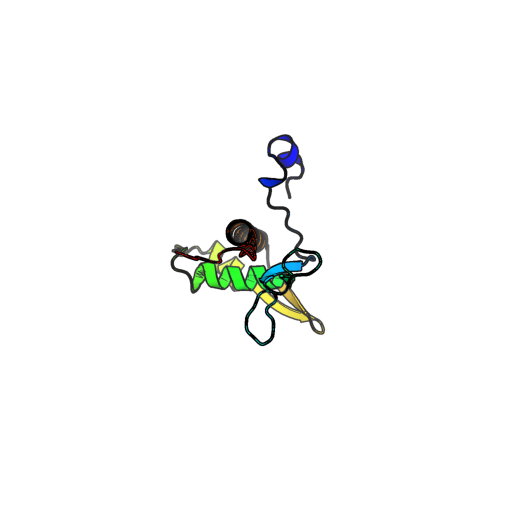31 0.401 1.00 74.75 93 TYR A CA 1
ATOM 778 C C . TYR A 1 93 ? 13.968 -5.244 -0.097 1.00 74.75 93 TYR A C 1
ATOM 780 O O . TYR A 1 93 ? 14.110 -4.058 0.197 1.00 74.75 93 TYR A O 1
ATOM 788 N N . GLY A 1 94 ? 14.855 -5.936 -0.797 1.00 70.25 94 GLY A N 1
ATOM 789 C CA . GLY A 1 94 ? 16.011 -5.350 -1.449 1.00 70.25 94 GLY A CA 1
ATOM 790 C C . GLY A 1 94 ? 16.059 -5.779 -2.904 1.00 70.25 94 GLY A C 1
ATOM 791 O O . GLY A 1 94 ? 15.406 -6.740 -3.318 1.00 70.25 94 GLY A O 1
ATOM 792 N N . HIS A 1 95 ? 16.866 -5.073 -3.676 1.00 68.31 95 HIS A N 1
ATOM 793 C CA . HIS A 1 95 ? 17.082 -5.383 -5.074 1.00 68.31 95 HIS A CA 1
ATOM 794 C C . HIS A 1 95 ? 18.582 -5.408 -5.355 1.00 68.31 95 HIS A C 1
ATOM 796 O O . HIS A 1 95 ? 19.354 -4.663 -4.754 1.00 68.31 95 HIS A O 1
ATOM 802 N N . LEU A 1 96 ? 19.004 -6.314 -6.234 1.00 65.25 96 LEU A N 1
ATOM 803 C CA . LEU A 1 96 ? 20.398 -6.427 -6.663 1.00 65.25 96 LEU A CA 1
ATOM 804 C C . LEU A 1 96 ? 20.830 -5.275 -7.591 1.00 65.25 96 LEU A C 1
ATOM 806 O O . LEU A 1 96 ? 22.023 -5.093 -7.815 1.00 65.25 96 LEU A O 1
ATOM 810 N N . THR A 1 97 ? 19.872 -4.528 -8.148 1.00 65.19 97 THR A N 1
ATOM 811 C CA . THR A 1 97 ? 20.063 -3.454 -9.138 1.00 65.19 97 THR A CA 1
ATOM 812 C C . THR A 1 97 ? 19.111 -2.279 -8.858 1.00 65.19 97 THR A C 1
ATOM 814 O O . THR A 1 97 ? 18.465 -2.255 -7.814 1.00 65.19 97 THR A O 1
ATOM 817 N N . GLU A 1 98 ? 19.010 -1.307 -9.776 1.00 67.38 98 GLU A N 1
ATOM 818 C CA . GLU A 1 98 ? 18.067 -0.176 -9.686 1.00 67.38 98 GLU A CA 1
ATOM 819 C C . GLU A 1 98 ? 16.624 -0.616 -9.390 1.00 67.38 98 GLU A C 1
ATOM 821 O O . GLU A 1 98 ? 16.083 -1.487 -10.069 1.00 67.38 98 GLU A O 1
ATOM 826 N N . ASP A 1 99 ? 15.983 0.051 -8.428 1.00 71.38 99 ASP A N 1
ATOM 827 C CA . ASP A 1 99 ? 14.693 -0.324 -7.835 1.00 71.38 99 ASP A CA 1
ATOM 828 C C . ASP A 1 99 ? 13.550 0.659 -8.113 1.00 71.38 99 ASP A C 1
ATOM 830 O O . ASP A 1 99 ? 12.450 0.536 -7.562 1.00 71.38 99 ASP A O 1
ATOM 834 N N . HIS A 1 100 ? 13.787 1.636 -8.987 1.00 77.69 100 HIS A N 1
ATOM 835 C CA . HIS A 1 100 ? 12.838 2.713 -9.251 1.00 77.69 100 HIS A CA 1
ATOM 836 C C . HIS A 1 100 ? 11.525 2.210 -9.857 1.00 77.69 100 HIS A C 1
ATOM 838 O O . HIS A 1 100 ? 10.463 2.713 -9.495 1.00 77.69 100 HIS A O 1
ATOM 844 N N . LEU A 1 101 ? 11.578 1.195 -10.728 1.00 80.06 101 LEU A N 1
ATOM 845 C CA . LEU A 1 101 ? 10.376 0.593 -11.306 1.00 80.06 101 LEU A CA 1
ATOM 846 C C . LEU A 1 101 ? 9.557 -0.127 -10.235 1.00 80.06 101 LEU A C 1
ATOM 848 O O . LEU A 1 101 ? 8.366 0.129 -10.100 1.00 80.06 101 LEU A O 1
ATOM 852 N N . HIS A 1 102 ? 10.202 -0.958 -9.416 1.00 80.62 102 HIS A N 1
ATOM 853 C CA . HIS A 1 102 ? 9.533 -1.646 -8.316 1.00 80.62 102 HIS A CA 1
ATOM 854 C C . HIS A 1 102 ? 8.879 -0.649 -7.345 1.00 80.62 102 HIS A C 1
ATOM 856 O O . HIS A 1 102 ? 7.696 -0.772 -7.025 1.00 80.62 102 HIS A O 1
ATOM 862 N N . SER A 1 103 ? 9.610 0.400 -6.962 1.00 82.38 103 SER A N 1
ATOM 863 C CA . SER A 1 103 ? 9.089 1.478 -6.115 1.00 82.38 103 SER A CA 1
ATOM 864 C C . SER A 1 103 ? 7.888 2.186 -6.752 1.00 82.38 103 SER A C 1
ATOM 866 O O . SER A 1 103 ? 6.920 2.501 -6.061 1.00 82.38 103 SER A O 1
ATOM 868 N N . ALA A 1 104 ? 7.910 2.412 -8.069 1.00 85.38 104 ALA A N 1
ATOM 869 C CA . ALA A 1 104 ? 6.792 3.014 -8.793 1.00 85.38 104 ALA A CA 1
ATOM 870 C C . ALA A 1 104 ? 5.540 2.124 -8.760 1.00 85.38 104 ALA A C 1
ATOM 872 O O . ALA A 1 104 ? 4.450 2.620 -8.480 1.00 85.38 104 ALA A O 1
ATOM 873 N N . PHE A 1 105 ? 5.691 0.812 -8.955 1.00 85.75 105 PHE A N 1
ATOM 874 C CA . PHE A 1 105 ? 4.577 -0.132 -8.840 1.00 85.75 105 PHE A CA 1
ATOM 875 C C . PHE A 1 105 ? 4.037 -0.220 -7.411 1.00 85.75 105 PHE A C 1
ATOM 877 O O . PHE A 1 105 ? 2.828 -0.273 -7.210 1.00 85.75 105 PHE A O 1
ATOM 884 N N . GLN A 1 106 ? 4.895 -0.160 -6.389 1.00 87.88 106 GLN A N 1
ATOM 885 C CA . GLN A 1 106 ? 4.425 -0.072 -5.003 1.00 87.88 106 GLN A CA 1
ATOM 886 C C . GLN A 1 106 ? 3.578 1.189 -4.769 1.00 87.88 106 GLN A C 1
ATOM 888 O O . GLN A 1 106 ? 2.509 1.100 -4.171 1.00 87.88 106 GLN A O 1
ATOM 893 N N . VAL A 1 107 ? 4.006 2.353 -5.278 1.00 88.69 107 VAL A N 1
ATOM 894 C CA . VAL A 1 107 ? 3.206 3.591 -5.211 1.00 88.69 107 VAL A CA 1
ATOM 895 C C . VAL A 1 107 ? 1.882 3.433 -5.963 1.00 88.69 107 VAL A C 1
ATOM 897 O O . VAL A 1 107 ? 0.849 3.856 -5.448 1.00 88.69 107 VAL A O 1
ATOM 900 N N . PHE A 1 108 ? 1.888 2.793 -7.135 1.00 87.50 108 PHE A N 1
ATOM 901 C CA . PHE A 1 108 ? 0.674 2.493 -7.897 1.00 87.50 108 PHE A CA 1
ATOM 902 C C . PHE A 1 108 ? -0.310 1.633 -7.091 1.00 87.50 108 PHE A C 1
ATOM 904 O O . PHE A 1 108 ? -1.465 2.028 -6.938 1.00 87.50 108 PHE A O 1
ATOM 911 N N . SER A 1 109 ? 0.155 0.534 -6.489 1.00 88.56 109 SER A N 1
ATOM 912 C CA . SER A 1 109 ? -0.652 -0.312 -5.597 1.00 88.56 109 SER A CA 1
ATOM 913 C C . SER A 1 109 ? -1.270 0.469 -4.440 1.00 88.56 109 SER A C 1
ATOM 915 O O . SER A 1 109 ? -2.453 0.322 -4.137 1.00 88.56 109 SER A O 1
ATOM 917 N N . ILE A 1 110 ? -0.477 1.327 -3.794 1.00 89.75 110 ILE A N 1
ATOM 918 C CA . ILE A 1 110 ? -0.938 2.141 -2.663 1.00 89.75 110 ILE A CA 1
ATOM 919 C C . ILE A 1 110 ? -1.981 3.161 -3.114 1.00 89.75 110 ILE A C 1
ATOM 921 O O . ILE A 1 110 ? -2.963 3.386 -2.408 1.00 89.75 110 ILE A O 1
ATOM 925 N N . MET A 1 111 ? -1.790 3.781 -4.278 1.00 88.00 111 MET A N 1
ATOM 926 C CA . MET A 1 111 ? -2.739 4.735 -4.843 1.00 88.00 111 MET A CA 1
ATOM 927 C C . MET A 1 111 ? -4.067 4.057 -5.190 1.00 88.00 111 MET A C 1
ATOM 929 O O . MET A 1 111 ? -5.122 4.563 -4.809 1.00 88.00 111 MET A O 1
ATOM 933 N N . GLN A 1 112 ? -4.006 2.908 -5.864 1.00 88.25 112 GLN A N 1
ATOM 934 C CA . GLN A 1 112 ? -5.167 2.107 -6.244 1.00 88.25 112 GLN A CA 1
ATOM 935 C C . GLN A 1 112 ? -6.000 1.733 -5.012 1.00 88.25 112 GLN A C 1
ATOM 937 O O . GLN A 1 112 ? -7.197 2.011 -4.969 1.00 88.25 112 GLN A O 1
ATOM 942 N N . TRP A 1 113 ? -5.353 1.228 -3.961 1.00 87.81 113 TRP A N 1
ATOM 943 C CA . TRP A 1 113 ? -6.040 0.877 -2.722 1.00 87.81 113 TRP A CA 1
ATOM 944 C C . TRP A 1 113 ? -6.524 2.070 -1.923 1.00 87.81 113 TRP A C 1
ATOM 946 O O . TRP A 1 113 ? -7.622 2.035 -1.387 1.00 87.81 113 TRP A O 1
ATOM 956 N N . SER A 1 114 ? -5.747 3.151 -1.850 1.00 85.25 114 SER A N 1
ATOM 957 C CA . SER A 1 114 ? -6.204 4.362 -1.165 1.00 85.25 114 SER A CA 1
ATOM 958 C C . SER A 1 114 ? -7.494 4.883 -1.798 1.00 85.25 114 SER A C 1
ATOM 960 O O . SER A 1 114 ? -8.369 5.366 -1.086 1.00 85.25 114 SER A O 1
ATOM 962 N N . ASN A 1 115 ? -7.632 4.759 -3.120 1.00 84.56 115 ASN A N 1
ATOM 963 C CA . ASN A 1 115 ? -8.862 5.099 -3.819 1.00 84.56 115 ASN A CA 1
ATOM 964 C C . ASN A 1 115 ? -10.014 4.154 -3.433 1.00 84.56 115 ASN A C 1
ATOM 966 O O . ASN A 1 115 ? -11.054 4.633 -2.992 1.00 84.56 115 ASN A O 1
ATOM 970 N N . GLU A 1 116 ? -9.817 2.834 -3.516 1.00 83.19 116 GLU A N 1
ATOM 971 C CA . GLU A 1 116 ? -10.832 1.842 -3.118 1.00 83.19 116 GLU A CA 1
ATOM 972 C C . GLU A 1 116 ? -11.257 1.993 -1.655 1.00 83.19 116 GLU A C 1
ATOM 974 O O . GLU A 1 116 ? -12.438 2.133 -1.344 1.00 83.19 116 GLU A O 1
ATOM 979 N N . PHE A 1 117 ? -10.296 2.032 -0.739 1.00 81.56 117 PHE A N 1
ATOM 980 C CA . PHE A 1 117 ? -10.558 2.094 0.689 1.00 81.56 117 PHE A CA 1
ATOM 981 C C . PHE A 1 117 ? -11.268 3.388 1.082 1.00 81.56 117 PHE A C 1
ATOM 983 O O . PHE A 1 117 ? -12.154 3.366 1.932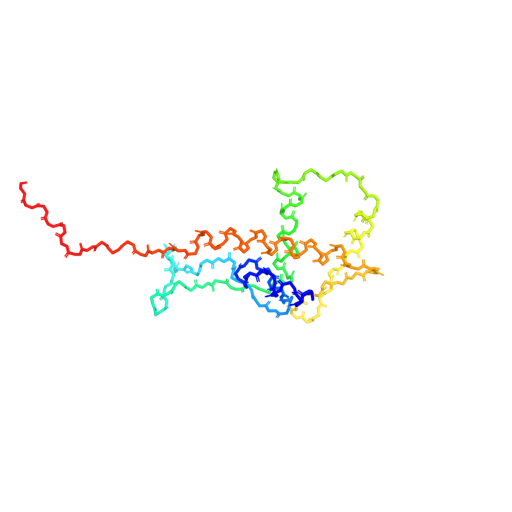 1.00 81.56 117 PHE A O 1
ATOM 990 N N . ASN A 1 118 ? -10.946 4.520 0.444 1.00 78.31 118 ASN A N 1
ATOM 991 C CA . ASN A 1 118 ? -11.664 5.774 0.679 1.00 78.31 118 ASN A CA 1
ATOM 992 C C . ASN A 1 118 ? -13.136 5.709 0.244 1.00 78.31 118 ASN A C 1
ATOM 994 O O . ASN A 1 118 ? -13.960 6.375 0.871 1.00 78.31 118 ASN A O 1
ATOM 998 N N . LEU A 1 119 ? -13.479 4.904 -0.767 1.00 76.56 119 LEU A N 1
ATOM 999 C CA . LEU A 1 119 ? -14.873 4.676 -1.166 1.00 76.56 119 LEU A CA 1
ATOM 1000 C C . LEU A 1 119 ? -15.637 3.845 -0.127 1.00 76.56 119 LEU A C 1
ATOM 1002 O O . LEU A 1 119 ? -16.821 4.089 0.090 1.00 76.56 119 LEU A O 1
ATOM 1006 N N . VAL A 1 120 ? -14.963 2.903 0.542 1.00 72.31 120 VAL A N 1
ATOM 1007 C CA . VAL A 1 120 ? -15.573 2.013 1.550 1.00 72.31 120 VAL A CA 1
ATOM 1008 C C . VAL A 1 120 ? -15.582 2.636 2.954 1.00 72.31 120 VAL A C 1
ATOM 1010 O O . VAL A 1 120 ? -16.466 2.365 3.760 1.00 72.31 120 VAL A O 1
ATOM 1013 N N . LYS A 1 121 ? -14.646 3.545 3.252 1.00 66.19 121 LYS A N 1
ATOM 1014 C CA . LYS A 1 121 ? -14.484 4.212 4.555 1.00 66.19 121 LYS A CA 1
ATOM 1015 C C . LYS A 1 121 ? -15.744 4.865 5.156 1.00 66.19 121 LYS A C 1
ATOM 1017 O O . LYS A 1 121 ? -15.856 4.830 6.386 1.00 66.19 121 LYS A O 1
ATOM 1022 N N . PRO A 1 122 ? -16.676 5.489 4.403 1.00 64.50 122 PRO A N 1
ATOM 1023 C CA . PRO A 1 122 ? -17.874 6.095 4.978 1.00 64.50 122 PRO A CA 1
ATOM 1024 C C . PRO A 1 122 ? -18.942 5.049 5.350 1.00 64.50 122 PRO A C 1
ATOM 1026 O O . PRO A 1 122 ? -20.097 5.165 4.947 1.00 64.50 122 PRO A O 1
ATOM 1029 N N . ILE A 1 123 ? -18.601 4.061 6.184 1.00 61.94 123 ILE A N 1
ATOM 1030 C CA . ILE A 1 123 ? -19.602 3.220 6.852 1.00 61.94 123 ILE A CA 1
ATOM 1031 C C . ILE A 1 123 ? -20.240 4.057 7.964 1.00 61.94 123 ILE A C 1
ATOM 1033 O O . ILE A 1 123 ? -19.802 4.056 9.119 1.00 61.94 123 ILE A O 1
ATOM 1037 N N . LYS A 1 124 ? -21.270 4.831 7.609 1.00 57.28 124 LYS A N 1
ATOM 1038 C CA . LYS A 1 124 ? -22.163 5.433 8.601 1.00 57.28 124 LYS A CA 1
ATOM 1039 C C . LYS A 1 124 ? -23.010 4.314 9.190 1.00 57.28 124 LYS A C 1
ATOM 1041 O O . LYS A 1 124 ? -23.717 3.629 8.453 1.00 57.28 124 LYS A O 1
ATOM 1046 N N . LYS A 1 125 ? -22.968 4.150 10.514 1.00 53.97 125 LYS A N 1
ATOM 1047 C CA . LYS A 1 125 ? -23.965 3.336 11.209 1.00 53.97 125 LYS A CA 1
ATOM 1048 C C . LYS A 1 125 ? -25.327 3.925 10.840 1.00 53.97 125 LYS A C 1
ATOM 1050 O O . LYS A 1 125 ? -25.541 5.125 11.010 1.00 53.97 125 LYS A O 1
ATOM 1055 N N . LYS A 1 126 ? -26.208 3.122 10.244 1.00 51.03 126 LYS A N 1
ATOM 1056 C CA . LYS A 1 126 ? -27.598 3.534 10.055 1.00 51.03 126 LYS A CA 1
ATOM 1057 C C . LYS A 1 126 ? -28.156 3.645 11.470 1.00 51.03 126 LYS A C 1
ATOM 1059 O O . LYS A 1 126 ? -28.286 2.622 12.141 1.00 51.03 126 LYS A O 1
ATOM 1064 N N . ASP A 1 127 ? -28.382 4.865 11.953 1.00 47.59 127 ASP A N 1
ATOM 1065 C CA . ASP A 1 127 ? -29.132 5.069 13.186 1.00 47.59 127 ASP A CA 1
ATOM 1066 C C . ASP A 1 127 ? -30.540 4.558 12.899 1.00 47.59 127 ASP A C 1
ATOM 1068 O O . ASP A 1 127 ? -31.368 5.239 12.293 1.00 47.59 127 ASP A O 1
ATOM 1072 N N . TRP A 1 128 ? -30.794 3.303 13.261 1.00 52.44 128 TRP A N 1
ATOM 1073 C CA . TRP A 1 128 ? -32.148 2.815 13.426 1.00 52.44 128 TRP A CA 1
ATOM 1074 C C . TRP A 1 128 ? -32.703 3.587 14.615 1.00 52.44 128 TRP A C 1
ATOM 1076 O O . TRP A 1 128 ? -32.527 3.194 15.766 1.00 52.44 128 TRP A O 1
ATOM 1086 N N . GLY A 1 129 ? -33.265 4.761 14.324 1.00 43.81 129 GLY A N 1
ATOM 1087 C CA . GLY A 1 129 ? -33.943 5.583 15.306 1.00 43.81 129 GLY A CA 1
ATOM 1088 C C . GLY A 1 129 ? -34.938 4.708 16.054 1.00 43.81 129 GLY A C 1
ATOM 1089 O O . GLY A 1 129 ? -35.801 4.068 15.451 1.00 43.81 129 GLY A O 1
ATOM 1090 N N . VAL A 1 130 ? -34.774 4.651 17.370 1.00 49.66 130 VAL A N 1
ATOM 1091 C CA . VAL A 1 130 ? -35.714 4.014 18.287 1.00 49.66 130 VAL A CA 1
ATOM 1092 C C . VAL A 1 130 ? -37.013 4.818 18.189 1.00 49.66 130 VAL A C 1
ATOM 1094 O O . VAL A 1 130 ? -37.137 5.878 18.793 1.00 49.66 130 VAL A O 1
ATOM 1097 N N . GLY A 1 131 ? -37.925 4.392 17.315 1.00 44.72 131 GLY A N 1
ATOM 1098 C CA . GLY A 1 131 ? -39.126 5.167 16.990 1.00 44.72 131 GLY A CA 1
ATOM 1099 C C . GLY A 1 131 ? -40.011 4.622 15.867 1.00 44.72 131 GLY A C 1
ATOM 1100 O O . GLY A 1 131 ? -41.084 5.171 15.649 1.00 44.72 131 GLY A O 1
ATOM 1101 N N . ALA A 1 132 ? -39.638 3.539 15.179 1.00 42.31 132 ALA A N 1
ATOM 1102 C CA . ALA A 1 132 ? -40.571 2.826 14.305 1.00 42.31 132 ALA A CA 1
ATOM 1103 C C . ALA A 1 132 ? -41.459 1.886 15.139 1.00 42.31 132 ALA A C 1
ATOM 1105 O O . ALA A 1 132 ? -41.279 0.671 15.135 1.00 42.31 132 ALA A O 1
ATOM 1106 N N . VAL A 1 133 ? -42.396 2.462 15.893 1.00 47.44 133 VAL A N 1
ATOM 1107 C CA . VAL A 1 133 ? -43.588 1.737 16.337 1.00 47.44 133 VAL A CA 1
ATOM 1108 C C . VAL A 1 133 ? -44.661 2.021 15.293 1.00 47.44 133 VAL A C 1
ATOM 1110 O O . VAL A 1 133 ? -4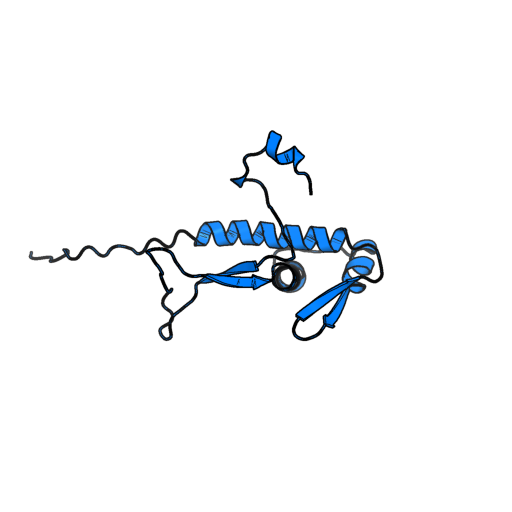5.229 3.109 15.274 1.00 47.44 133 VAL A O 1
ATOM 1113 N N . SER A 1 134 ? -44.911 1.075 14.390 1.00 41.84 134 SER A N 1
ATOM 1114 C CA . SER A 1 134 ? -46.108 1.107 13.551 1.00 41.84 134 SER A CA 1
ATOM 1115 C C . SER A 1 134 ? -47.281 0.597 14.386 1.00 41.84 134 SER A C 1
ATOM 1117 O O . SER A 1 134 ? -47.463 -0.611 14.526 1.00 41.84 134 SER A O 1
ATOM 1119 N N . TRP A 1 135 ? -48.036 1.519 14.976 1.00 42.69 135 TRP A N 1
ATOM 1120 C CA . TRP A 1 135 ? -49.445 1.286 15.271 1.00 42.69 135 TRP A CA 1
ATOM 1121 C C . TRP A 1 135 ? -50.249 1.902 14.135 1.00 42.69 135 TRP A C 1
ATOM 1123 O O . TRP A 1 135 ? -50.426 3.115 14.129 1.00 42.69 135 TRP A O 1
ATOM 1133 N N . GLU A 1 136 ? -50.691 1.061 13.205 1.00 37.72 136 GLU A N 1
ATOM 1134 C CA . GLU A 1 136 ? -51.979 1.140 12.502 1.00 37.72 136 GLU A CA 1
ATOM 1135 C C . GLU A 1 136 ? -52.444 -0.296 12.235 1.00 37.72 136 GLU A C 1
ATOM 1137 O O . GLU A 1 136 ? -51.594 -1.116 11.810 1.00 37.72 136 GLU A O 1
#

Secondary structure (DSSP, 8-state):
--GGGGGTS-GGGS----TTSEEEEEE-B-TTSPBPEETTEE-EEEEEHHHHHHHHHHIIIIISTT------HHHHHHHHTEEEEEETTEEEEEESS--HHHHHHHHHHHHHHHHHHHHH---------TT-----

Sequence (136 aa):
IYRYLSKFYKKENLCWVNFQSKIAVAFTEDDNGNVVYKNGKPVFEEEYVIDWAVRRNKVLLYDGEHAEIAYDYKFDKQFGGMKSMFSGNRVKYGHLTEDHLHSAFQVFSIMQWSNEFNLVKPIKKKDWGVGAVSWE

pLDDT: mean 76.22, std 12.63, range [37.72, 90.81]

Radius of gyration: 20.12 Å; chains: 1; bounding box: 72×37×42 Å